Protein AF-0000000083676533 (afdb_homodimer)

Structure (mmCIF, N/CA/C/O backbone):
data_AF-0000000083676533-model_v1
#
loop_
_entity.id
_entity.type
_entity.pdbx_description
1 polymer 'ACT domain-containing protein ACR'
#
loop_
_atom_site.group_PDB
_atom_site.id
_atom_site.type_symbol
_atom_site.label_atom_id
_atom_site.label_alt_id
_atom_site.label_comp_id
_atom_site.label_asym_id
_atom_site.label_entity_id
_atom_site.label_seq_id
_atom_site.pdbx_PDB_ins_code
_atom_site.Cartn_x
_atom_site.Cartn_y
_atom_site.Cartn_z
_atom_site.occupancy
_atom_site.B_iso_or_equiv
_atom_site.auth_seq_id
_atom_site.auth_comp_id
_atom_site.auth_asym_id
_atom_site.auth_atom_id
_atom_site.pdbx_PDB_model_num
ATOM 1 N N . MET A 1 1 ? 20.562 3.633 -0.196 1 71.31 1 MET A N 1
ATOM 2 C CA . MET A 1 1 ? 19.922 4.773 -0.845 1 71.31 1 MET A CA 1
ATOM 3 C C . MET A 1 1 ? 18.469 4.879 -0.436 1 71.31 1 MET A C 1
ATOM 5 O O . MET A 1 1 ? 17.625 4.09 -0.884 1 71.31 1 MET A O 1
ATOM 9 N N . ARG A 1 2 ? 18.125 5.445 0.809 1 87.31 2 ARG A N 1
ATOM 10 C CA . ARG A 1 2 ? 16.781 5.68 1.325 1 87.31 2 ARG A CA 1
ATOM 11 C C . ARG A 1 2 ? 16.453 7.168 1.33 1 87.31 2 ARG A C 1
ATOM 13 O O . ARG A 1 2 ? 17.328 8 1.591 1 87.31 2 ARG A O 1
ATOM 20 N N . SER A 1 3 ? 15.359 7.531 0.725 1 94.19 3 SER A N 1
ATOM 21 C CA . SER A 1 3 ? 14.914 8.922 0.723 1 94.19 3 SER A CA 1
ATOM 22 C C . SER A 1 3 ? 13.43 9.023 1.069 1 94.19 3 SER A C 1
ATOM 24 O O . SER A 1 3 ? 12.633 8.188 0.654 1 94.19 3 SER A O 1
ATOM 26 N N . VAL A 1 4 ? 13.164 10.031 1.916 1 97.06 4 VAL A N 1
ATOM 27 C CA . VAL A 1 4 ? 11.781 10.359 2.248 1 97.06 4 VAL A CA 1
ATOM 28 C C . VAL A 1 4 ? 11.539 11.852 2.027 1 97.06 4 VAL A C 1
ATOM 30 O O . VAL A 1 4 ? 12.219 12.688 2.621 1 97.06 4 VAL A O 1
ATOM 33 N N . GLY A 1 5 ? 10.68 12.156 1.148 1 97 5 GLY A N 1
ATOM 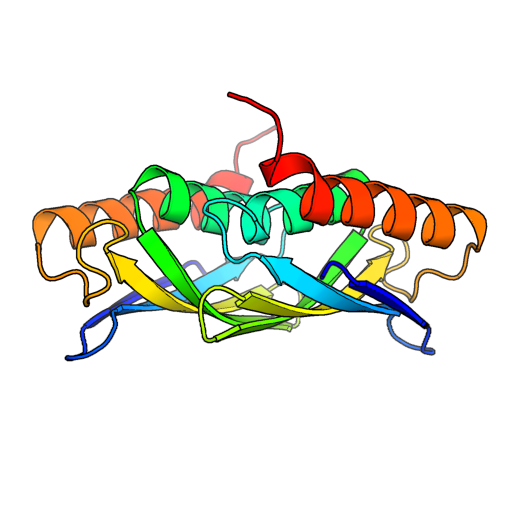34 C CA . GLY A 1 5 ? 10.266 13.531 0.906 1 97 5 GLY A CA 1
ATOM 35 C C . GLY A 1 5 ? 8.812 13.789 1.266 1 97 5 GLY A C 1
ATOM 36 O O . GLY A 1 5 ? 7.965 12.906 1.112 1 97 5 GLY A O 1
ATOM 37 N N . VAL A 1 6 ? 8.562 14.984 1.792 1 96.31 6 VAL A N 1
ATOM 38 C CA . VAL A 1 6 ? 7.203 15.391 2.139 1 96.31 6 VAL A CA 1
ATOM 39 C C . VAL A 1 6 ? 6.895 16.75 1.52 1 96.31 6 VAL A C 1
ATOM 41 O O . VAL A 1 6 ? 7.688 17.688 1.633 1 96.31 6 VAL A O 1
ATOM 44 N N . LYS A 1 7 ? 5.84 16.75 0.774 1 95.5 7 LYS A N 1
ATOM 45 C CA . LYS A 1 7 ? 5.387 18 0.151 1 95.5 7 LYS A CA 1
ATOM 46 C C . LYS A 1 7 ? 3.912 18.25 0.439 1 95.5 7 LYS A C 1
ATOM 48 O O . LYS A 1 7 ? 3.057 17.422 0.105 1 95.5 7 LYS A O 1
ATOM 53 N N . GLN A 1 8 ? 3.68 19.375 0.974 1 93.56 8 GLN A N 1
ATOM 54 C CA . GLN A 1 8 ? 2.309 19.719 1.341 1 93.56 8 GLN A CA 1
ATOM 55 C C . GLN A 1 8 ? 1.628 20.531 0.243 1 93.56 8 GLN A C 1
ATOM 57 O O . GLN A 1 8 ? 2.242 21.422 -0.355 1 93.56 8 GLN A O 1
ATOM 62 N N . THR A 1 9 ? 0.471 20.109 -0.087 1 92.56 9 THR A N 1
ATOM 63 C CA . THR A 1 9 ? -0.409 20.922 -0.917 1 92.56 9 THR A CA 1
ATOM 64 C C . THR A 1 9 ? -1.646 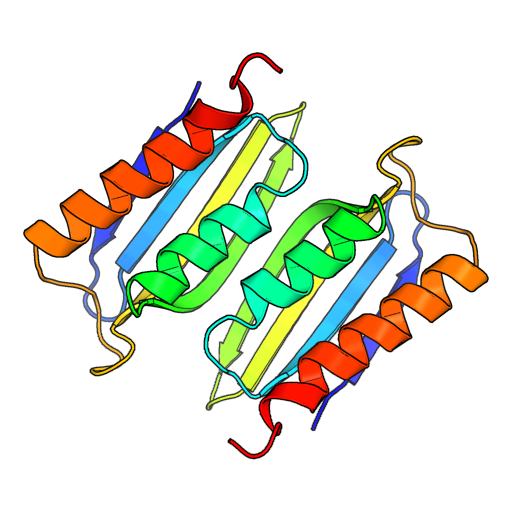21.359 -0.133 1 92.56 9 THR A C 1
ATOM 66 O O . THR A 1 9 ? -1.734 21.125 1.073 1 92.56 9 THR A O 1
ATOM 69 N N . MET A 1 10 ? -2.578 22.047 -0.809 1 89.88 10 MET A N 1
ATOM 70 C CA . MET A 1 10 ? -3.793 22.5 -0.14 1 89.88 10 MET A CA 1
ATOM 71 C C . MET A 1 10 ? -4.723 21.344 0.168 1 89.88 10 MET A C 1
ATOM 73 O O . MET A 1 10 ? -5.383 21.328 1.209 1 89.88 10 MET A O 1
ATOM 77 N N . ASP A 1 11 ? -4.66 20.328 -0.66 1 93.38 11 ASP A N 1
ATOM 78 C CA . ASP A 1 11 ? -5.656 19.25 -0.573 1 93.38 11 ASP A CA 1
ATOM 79 C C . ASP A 1 11 ? -5.082 18.031 0.137 1 93.38 11 ASP A C 1
ATOM 81 O O . ASP A 1 11 ? -5.797 17.344 0.868 1 93.38 11 ASP A O 1
ATOM 85 N N . TYR A 1 12 ? -3.842 17.844 -0.106 1 96.62 12 TYR A N 1
ATOM 86 C CA . TYR A 1 12 ? -3.213 16.656 0.46 1 96.62 12 TYR A CA 1
ATOM 87 C C . TYR A 1 12 ? -1.724 16.875 0.687 1 96.62 12 TYR A C 1
ATOM 89 O O . TYR A 1 12 ? -1.176 17.906 0.281 1 96.62 12 TYR A O 1
ATOM 97 N N . THR A 1 13 ? -1.105 15.961 1.421 1 97.75 13 THR A N 1
ATOM 98 C CA . THR A 1 13 ? 0.343 15.898 1.587 1 97.75 13 THR A CA 1
ATOM 99 C C . THR A 1 13 ? 0.932 14.75 0.773 1 97.75 13 THR A C 1
ATOM 101 O O . THR A 1 13 ? 0.48 13.609 0.882 1 97.75 13 THR A O 1
ATOM 104 N N . ALA A 1 14 ? 1.819 15.109 -0.098 1 98.06 14 ALA A N 1
ATOM 105 C CA . ALA A 1 14 ? 2.48 14.102 -0.916 1 98.06 14 ALA A CA 1
ATOM 106 C C . ALA A 1 14 ? 3.729 13.562 -0.223 1 98.06 14 ALA A C 1
ATOM 108 O O . ALA A 1 14 ? 4.586 14.336 0.208 1 98.06 14 ALA A O 1
ATOM 109 N N . ILE A 1 15 ? 3.797 12.266 -0.108 1 98 15 ILE A N 1
ATOM 110 C CA . ILE A 1 15 ? 4.965 11.602 0.457 1 98 15 ILE A CA 1
ATOM 111 C C . ILE A 1 15 ? 5.676 10.797 -0.63 1 98 15 ILE A C 1
ATOM 113 O O . ILE A 1 15 ? 5.066 9.938 -1.276 1 98 15 ILE A O 1
ATOM 117 N N . GLU A 1 16 ? 6.848 11.109 -0.843 1 98.12 16 GLU A N 1
ATOM 118 C CA . GLU A 1 16 ? 7.688 10.398 -1.798 1 98.12 16 GLU A CA 1
ATOM 119 C C . GLU A 1 16 ? 8.734 9.547 -1.083 1 98.12 16 GLU A C 1
ATOM 121 O O . GLU A 1 16 ? 9.461 10.039 -0.219 1 98.12 16 GLU A O 1
ATOM 126 N N . LEU A 1 17 ? 8.758 8.273 -1.534 1 96.69 17 LEU A N 1
ATOM 127 C CA . LEU A 1 17 ? 9.672 7.336 -0.895 1 96.69 17 LEU A CA 1
ATOM 128 C C . LEU A 1 17 ? 10.523 6.617 -1.934 1 96.69 17 LEU A C 1
ATOM 130 O O . LEU A 1 17 ? 10.039 6.273 -3.014 1 96.69 17 LEU A O 1
ATOM 134 N N . MET A 1 18 ? 11.766 6.371 -1.48 1 96.12 18 MET A N 1
ATOM 135 C CA . MET A 1 18 ? 12.664 5.516 -2.256 1 96.12 18 MET A CA 1
ATOM 136 C C . MET A 1 18 ? 13.547 4.68 -1.34 1 96.12 18 MET A C 1
ATOM 138 O O . MET A 1 18 ? 14.133 5.199 -0.387 1 96.12 18 MET A O 1
ATOM 142 N N . GLY A 1 19 ? 13.57 3.443 -1.567 1 94.75 19 GLY A N 1
ATOM 143 C CA . GLY A 1 19 ? 14.383 2.533 -0.778 1 94.75 19 GLY A CA 1
ATOM 144 C C . GLY A 1 19 ? 14.578 1.182 -1.438 1 94.75 19 GLY A C 1
ATOM 145 O O . GLY A 1 19 ? 14.203 0.991 -2.596 1 94.75 19 GLY A O 1
ATOM 146 N N . SER A 1 20 ? 15.281 0.29 -0.695 1 93.19 20 SER A N 1
ATOM 147 C CA . SER A 1 20 ? 15.477 -1.062 -1.209 1 93.19 20 SER A CA 1
ATOM 148 C C . SER A 1 20 ? 14.172 -1.847 -1.228 1 93.19 20 SER A C 1
ATOM 150 O O . SER A 1 20 ? 13.367 -1.75 -0.296 1 93.19 20 SER A O 1
ATOM 152 N N . ASP A 1 21 ? 14.039 -2.486 -2.371 1 91.5 21 ASP A N 1
ATOM 153 C CA . ASP A 1 21 ? 12.859 -3.334 -2.498 1 91.5 21 ASP A CA 1
ATOM 154 C C . ASP A 1 21 ? 12.961 -4.562 -1.595 1 91.5 21 ASP A C 1
ATOM 156 O O . ASP A 1 21 ? 13.891 -5.359 -1.73 1 91.5 21 ASP A O 1
ATOM 160 N N . ARG A 1 22 ? 12.195 -4.629 -0.594 1 90.44 22 ARG A N 1
ATOM 161 C CA . ARG A 1 22 ? 12.133 -5.789 0.287 1 90.44 22 ARG A CA 1
ATOM 162 C C . ARG A 1 22 ? 10.68 -6.18 0.57 1 90.44 22 ARG A C 1
ATOM 164 O O . ARG A 1 22 ? 9.797 -5.324 0.57 1 90.44 22 ARG A O 1
ATOM 171 N N . PRO A 1 23 ? 10.555 -7.422 0.907 1 90.31 23 PRO A N 1
ATOM 172 C CA . PRO A 1 23 ? 9.195 -7.852 1.267 1 90.31 23 PRO A CA 1
ATOM 173 C C . PRO A 1 23 ? 8.656 -7.121 2.49 1 90.31 23 PRO A C 1
ATOM 175 O O . PRO A 1 23 ? 9.375 -6.93 3.473 1 90.31 23 PRO A O 1
ATOM 178 N N . GLY A 1 24 ? 7.383 -6.652 2.338 1 93.81 24 GLY A N 1
ATOM 179 C CA . GLY A 1 24 ? 6.711 -6.055 3.482 1 93.81 24 GLY A CA 1
ATOM 180 C C . GLY A 1 24 ? 6.871 -4.547 3.547 1 93.81 24 GLY A C 1
ATOM 181 O O . GLY A 1 24 ? 6.273 -3.893 4.402 1 93.81 24 GLY A O 1
ATOM 182 N N . LEU A 1 25 ? 7.695 -3.996 2.686 1 95.19 25 LEU A N 1
ATOM 183 C CA . LEU A 1 25 ? 7.961 -2.562 2.73 1 95.19 25 LEU A CA 1
ATOM 184 C C . LEU A 1 25 ? 6.66 -1.768 2.631 1 95.19 25 LEU A C 1
ATOM 186 O O . LEU A 1 25 ? 6.395 -0.902 3.469 1 95.19 25 LEU A O 1
ATOM 190 N N . LEU A 1 26 ? 5.867 -2.09 1.67 1 95.94 26 LEU A N 1
ATOM 191 C CA . LEU A 1 26 ? 4.625 -1.357 1.445 1 95.94 26 LEU A CA 1
ATOM 192 C C . LEU A 1 26 ? 3.689 -1.498 2.641 1 95.94 26 LEU A C 1
ATOM 194 O O . LEU A 1 26 ? 3.047 -0.527 3.049 1 95.94 26 LEU A O 1
ATOM 198 N N . SER A 1 27 ? 3.615 -2.672 3.201 1 96.5 27 SER A N 1
ATOM 199 C CA . SER A 1 27 ? 2.762 -2.896 4.363 1 96.5 27 SER A CA 1
ATOM 200 C C . SER A 1 27 ? 3.234 -2.078 5.562 1 96.5 27 SER A C 1
ATOM 202 O O . SER A 1 27 ? 2.424 -1.471 6.266 1 96.5 27 SER A O 1
ATOM 204 N N . GLU A 1 28 ? 4.484 -2.039 5.723 1 96.75 28 GLU A N 1
ATOM 205 C CA . GLU A 1 28 ? 5.055 -1.3 6.848 1 96.75 28 GLU A CA 1
ATOM 206 C C . GLU A 1 28 ? 4.855 0.204 6.676 1 96.75 28 GLU A C 1
ATOM 208 O O . GLU A 1 28 ? 4.469 0.896 7.617 1 96.75 28 GLU A O 1
ATOM 213 N N . VAL A 1 29 ? 5.086 0.686 5.469 1 97.31 29 VAL A N 1
ATOM 214 C CA . VAL A 1 29 ? 4.906 2.104 5.172 1 97.31 29 VAL A CA 1
ATOM 215 C C . VAL A 1 29 ? 3.449 2.5 5.395 1 97.31 29 VAL A C 1
ATOM 217 O O . VAL A 1 29 ? 3.164 3.492 6.066 1 97.31 29 VAL A O 1
ATOM 220 N N . SER A 1 30 ? 2.537 1.728 4.91 1 97.31 30 SER A N 1
ATOM 221 C CA . SER A 1 30 ? 1.113 2.02 5.047 1 97.31 30 SER A CA 1
ATOM 222 C C . SER A 1 30 ? 0.672 1.954 6.504 1 97.31 30 SER A C 1
ATOM 224 O O . SER A 1 30 ? -0.167 2.744 6.941 1 97.31 30 SER A O 1
ATOM 226 N N . ALA A 1 31 ? 1.251 1.05 7.242 1 97.12 31 ALA A N 1
ATOM 227 C CA . ALA A 1 31 ? 0.929 0.917 8.664 1 97.12 31 ALA A CA 1
ATOM 228 C C . ALA A 1 31 ? 1.354 2.16 9.438 1 97.12 31 ALA A C 1
ATOM 230 O O . ALA A 1 31 ? 0.61 2.65 10.289 1 97.12 31 ALA A O 1
ATOM 231 N N . VAL A 1 32 ? 2.518 2.596 9.117 1 97.62 32 VAL A N 1
ATOM 232 C CA . VAL A 1 32 ? 3.016 3.793 9.789 1 97.62 32 VAL A CA 1
ATOM 233 C C . VAL A 1 32 ? 2.057 4.957 9.539 1 97.62 32 VAL A C 1
ATOM 235 O O . VAL A 1 32 ? 1.665 5.652 10.484 1 97.62 32 VAL A O 1
ATOM 238 N N . LEU A 1 33 ? 1.667 5.184 8.312 1 97.62 33 LEU A N 1
ATOM 239 C CA . LEU A 1 33 ? 0.785 6.289 7.953 1 97.62 33 LEU A CA 1
ATOM 240 C C . LEU A 1 33 ? -0.575 6.141 8.633 1 97.62 33 LEU A C 1
ATOM 242 O O . LEU A 1 33 ? -1.115 7.109 9.172 1 97.62 33 LEU A O 1
ATOM 246 N N . THR A 1 34 ? -1.055 4.93 8.672 1 96.38 34 THR A N 1
ATOM 247 C CA . THR A 1 34 ? -2.332 4.648 9.32 1 96.38 34 THR A CA 1
ATOM 248 C C . THR A 1 34 ? -2.248 4.91 10.82 1 96.38 34 THR A C 1
ATOM 250 O O . THR A 1 34 ? -3.15 5.516 11.398 1 96.38 34 THR A O 1
ATOM 253 N N . ASN A 1 35 ? -1.188 4.445 11.422 1 96.88 35 ASN A N 1
ATOM 254 C CA . ASN A 1 35 ? -0.996 4.609 12.859 1 96.88 35 ASN A CA 1
ATOM 255 C C . ASN A 1 35 ? -0.892 6.086 13.242 1 96.88 35 ASN A C 1
ATOM 257 O O . ASN A 1 35 ? -1.246 6.465 14.359 1 96.88 35 ASN A O 1
ATOM 261 N N . LEU A 1 36 ? -0.468 6.902 12.328 1 96.75 36 LEU A N 1
ATOM 262 C CA . LEU A 1 36 ? -0.349 8.336 12.562 1 96.75 36 LEU A CA 1
ATOM 263 C C . LEU A 1 36 ? -1.609 9.07 12.109 1 96.75 36 LEU A C 1
ATOM 265 O O . LEU A 1 36 ? -1.596 10.289 11.938 1 96.75 36 LEU A O 1
ATOM 269 N N . LYS A 1 37 ? -2.645 8.273 11.875 1 96.25 37 LYS A N 1
ATOM 270 C CA . LYS A 1 37 ? -3.969 8.789 11.547 1 96.25 37 LYS A CA 1
ATOM 271 C C . LYS A 1 37 ? -3.953 9.531 10.211 1 96.25 37 LYS A C 1
ATOM 273 O O . LYS A 1 37 ? -4.566 10.594 10.086 1 96.25 37 LYS A O 1
ATOM 278 N N . CYS A 1 38 ? -3.152 9.016 9.305 1 96.62 38 CYS A N 1
ATOM 279 C CA . CYS A 1 38 ? -3.137 9.508 7.934 1 96.62 38 CYS A CA 1
ATOM 280 C C . CYS A 1 38 ? -3.982 8.625 7.023 1 96.62 38 CYS A C 1
ATOM 282 O O . CYS A 1 38 ? -3.904 7.402 7.094 1 96.62 38 CYS A O 1
ATOM 284 N N . ASN A 1 39 ? -4.785 9.219 6.23 1 94.56 39 ASN A N 1
ATOM 285 C CA . ASN A 1 39 ? -5.562 8.516 5.215 1 94.56 39 ASN A CA 1
ATOM 286 C C . ASN A 1 39 ? -4.895 8.594 3.848 1 94.56 39 ASN A C 1
ATOM 288 O O . ASN A 1 39 ? -4.562 9.68 3.371 1 94.56 39 ASN A O 1
ATOM 292 N N . ILE A 1 40 ? -4.711 7.438 3.314 1 96.62 40 ILE A N 1
ATOM 293 C CA . ILE A 1 40 ? -4.117 7.41 1.982 1 96.62 40 ILE A CA 1
ATOM 294 C C . ILE A 1 40 ? -5.207 7.598 0.927 1 96.62 40 ILE A C 1
ATOM 296 O O . ILE A 1 40 ? -6.074 6.738 0.766 1 96.62 40 ILE A O 1
ATOM 300 N N . VAL A 1 41 ? -5.148 8.68 0.2 1 95.38 41 VAL A N 1
ATOM 301 C CA . VAL A 1 41 ? -6.148 9.008 -0.812 1 95.38 41 VAL A CA 1
ATOM 302 C C . VAL A 1 41 ? -5.715 8.445 -2.166 1 95.38 41 VAL A C 1
ATOM 304 O O . VAL A 1 41 ? -6.551 8.039 -2.973 1 95.38 41 VAL A O 1
ATOM 307 N N . ASN A 1 42 ? -4.441 8.539 -2.426 1 96.94 42 ASN A N 1
ATOM 308 C CA . ASN A 1 42 ? -3.814 8 -3.631 1 96.94 42 ASN A CA 1
ATOM 309 C C . ASN A 1 42 ? -2.43 7.43 -3.338 1 96.94 42 ASN A C 1
ATOM 311 O O . ASN A 1 42 ? -1.714 7.941 -2.475 1 96.94 42 ASN A O 1
ATOM 315 N N . ALA A 1 43 ? -2.146 6.41 -4.059 1 98.31 43 ALA A N 1
ATOM 316 C CA . ALA A 1 43 ? -0.807 5.844 -3.928 1 98.31 43 ALA A CA 1
ATOM 317 C C . ALA A 1 43 ? -0.352 5.203 -5.238 1 98.31 43 ALA A C 1
ATOM 319 O O . ALA A 1 43 ? -1.141 4.547 -5.922 1 98.31 43 ALA A O 1
ATOM 320 N N . GLU A 1 44 ? 0.891 5.488 -5.57 1 98.12 44 GLU A N 1
ATOM 321 C CA . GLU A 1 44 ? 1.568 4.863 -6.699 1 98.12 44 GLU A CA 1
ATOM 322 C C . GLU A 1 44 ? 2.912 4.273 -6.281 1 98.12 44 GLU A C 1
ATOM 324 O O . GLU A 1 44 ? 3.756 4.977 -5.719 1 98.12 44 GLU A O 1
ATOM 329 N N . VAL A 1 45 ? 3.064 2.977 -6.57 1 97.69 45 VAL A N 1
ATOM 330 C CA . VAL A 1 45 ? 4.281 2.27 -6.18 1 97.69 45 VAL A CA 1
ATOM 331 C C . VAL A 1 45 ? 4.918 1.619 -7.406 1 97.69 45 VAL A C 1
ATOM 333 O O . VAL A 1 45 ? 4.219 1.045 -8.242 1 97.69 45 VAL A O 1
ATOM 336 N N . TRP A 1 46 ? 6.23 1.745 -7.449 1 96 46 TRP A N 1
ATOM 337 C CA . TRP A 1 46 ? 6.984 1.138 -8.539 1 96 46 TRP A CA 1
ATOM 338 C C . TRP A 1 46 ? 8.242 0.453 -8.016 1 96 46 TRP A C 1
ATOM 340 O O . TRP A 1 46 ? 8.898 0.962 -7.102 1 96 46 TRP A O 1
ATOM 350 N N . THR A 1 47 ? 8.477 -0.665 -8.609 1 94.31 47 THR A N 1
ATOM 351 C CA . THR A 1 47 ? 9.727 -1.348 -8.289 1 94.31 47 THR A CA 1
ATOM 352 C C . THR A 1 47 ? 10.586 -1.523 -9.539 1 94.31 47 THR A C 1
ATOM 354 O O . THR A 1 47 ? 10.062 -1.759 -10.625 1 94.31 47 THR A O 1
ATOM 357 N N . HIS A 1 48 ? 11.82 -1.22 -9.289 1 90.56 48 HIS A N 1
ATOM 358 C CA . HIS A 1 48 ? 12.781 -1.386 -10.367 1 90.56 48 HIS A CA 1
ATOM 359 C C . HIS A 1 48 ? 14.164 -1.727 -9.828 1 90.56 48 HIS A C 1
ATOM 361 O O . HIS A 1 48 ? 14.688 -1.021 -8.961 1 90.56 48 HIS A O 1
ATOM 367 N N . ASN A 1 49 ? 14.805 -2.74 -10.398 1 89.62 49 ASN A N 1
ATOM 368 C CA . ASN A 1 49 ? 16.172 -3.104 -10.047 1 89.62 49 ASN A CA 1
ATOM 369 C C . ASN A 1 49 ? 16.375 -3.164 -8.539 1 89.62 49 ASN A C 1
ATOM 371 O O . ASN A 1 49 ? 17.281 -2.539 -8.008 1 89.62 49 ASN A O 1
ATOM 375 N N . MET A 1 50 ? 15.57 -3.836 -7.801 1 87.69 50 MET A N 1
ATOM 376 C CA . MET A 1 50 ? 15.656 -4.125 -6.371 1 87.69 50 MET A CA 1
ATOM 377 C C . MET A 1 50 ? 15.406 -2.865 -5.547 1 87.69 50 MET A C 1
ATOM 379 O O . MET A 1 50 ? 15.75 -2.811 -4.367 1 87.69 50 MET A O 1
ATOM 383 N N . ARG A 1 51 ? 14.945 -1.897 -6.309 1 93.38 51 ARG A N 1
ATOM 384 C CA . ARG A 1 51 ? 14.586 -0.663 -5.617 1 93.38 51 ARG A CA 1
ATOM 385 C C . ARG A 1 51 ? 13.078 -0.421 -5.668 1 93.38 51 ARG A C 1
ATOM 387 O O . ARG A 1 51 ? 12.422 -0.797 -6.637 1 93.38 51 ARG A O 1
ATOM 394 N N . ALA A 1 52 ? 12.578 0.19 -4.648 1 95.94 52 ALA A N 1
ATOM 395 C CA . ALA A 1 52 ? 11.164 0.549 -4.566 1 95.94 52 ALA A CA 1
ATOM 396 C C . ALA A 1 52 ? 10.992 2.059 -4.422 1 95.94 52 ALA A C 1
ATOM 398 O O . ALA A 1 52 ? 11.734 2.709 -3.682 1 95.94 52 ALA A O 1
ATOM 399 N N . ALA A 1 53 ? 10.102 2.596 -5.211 1 96.75 53 ALA A N 1
ATOM 400 C CA . ALA A 1 53 ? 9.695 3.996 -5.117 1 96.75 53 ALA A CA 1
ATOM 401 C C . ALA A 1 53 ? 8.188 4.117 -4.957 1 96.75 53 ALA A C 1
ATOM 403 O O . ALA A 1 53 ? 7.43 3.287 -5.477 1 96.75 53 ALA A O 1
ATOM 404 N N . ALA A 1 54 ? 7.785 5.145 -4.211 1 97.75 54 ALA A N 1
ATOM 405 C CA . ALA A 1 54 ? 6.352 5.355 -4.016 1 97.75 54 ALA A CA 1
ATOM 406 C C . ALA A 1 54 ? 6.031 6.84 -3.863 1 97.75 54 ALA A C 1
ATOM 408 O O . ALA A 1 54 ? 6.844 7.605 -3.338 1 97.75 54 ALA A O 1
ATOM 409 N N . VAL A 1 55 ? 4.867 7.191 -4.379 1 98.25 55 VAL A N 1
ATOM 410 C CA . VAL A 1 55 ? 4.254 8.484 -4.102 1 98.25 55 VAL A CA 1
ATOM 411 C C . VAL A 1 55 ? 2.869 8.289 -3.49 1 98.25 55 VAL A C 1
ATOM 413 O O . VAL A 1 55 ? 2.008 7.637 -4.086 1 98.25 55 VAL A O 1
ATOM 416 N N . MET A 1 56 ? 2.729 8.836 -2.316 1 98.31 56 MET A N 1
ATOM 417 C CA . MET A 1 56 ? 1.461 8.68 -1.609 1 98.31 56 MET A CA 1
ATOM 418 C C . MET A 1 56 ? 0.879 10.031 -1.22 1 98.31 56 MET A C 1
ATOM 420 O O . MET A 1 56 ? 1.564 10.852 -0.61 1 98.31 56 MET A O 1
ATOM 424 N N . HIS A 1 57 ? -0.312 10.227 -1.684 1 98.19 57 HIS A N 1
ATOM 425 C CA . HIS A 1 57 ? -1.059 11.398 -1.239 1 98.19 57 HIS A CA 1
ATOM 426 C C . HIS A 1 57 ? -1.883 11.086 0.006 1 98.19 57 HIS A C 1
ATOM 428 O O . HIS A 1 57 ? -2.762 10.227 -0.027 1 98.19 57 HIS A O 1
ATOM 434 N N . VAL A 1 58 ? -1.588 11.859 1.094 1 97.19 58 VAL A N 1
ATOM 435 C CA . VAL A 1 58 ? -2.234 11.516 2.355 1 97.19 58 VAL A CA 1
ATOM 436 C C . VAL A 1 58 ? -2.939 12.742 2.928 1 97.19 58 VAL A C 1
ATOM 438 O O . VAL A 1 58 ? -2.541 13.875 2.66 1 97.19 58 VAL A O 1
ATOM 441 N N . THR A 1 59 ? -4.008 12.438 3.652 1 96.31 59 THR A N 1
ATOM 442 C CA . THR A 1 59 ? -4.738 13.469 4.391 1 96.31 59 THR A CA 1
ATOM 443 C C . THR A 1 59 ? -4.887 13.078 5.855 1 96.31 59 THR A C 1
ATOM 445 O O . THR A 1 59 ? -4.641 11.922 6.227 1 96.31 59 THR A O 1
ATOM 448 N N . ASP A 1 60 ? -5.148 14.117 6.629 1 95.38 60 ASP A N 1
ATOM 449 C CA . ASP A 1 60 ? -5.461 13.859 8.031 1 95.38 60 ASP A CA 1
ATOM 450 C C . ASP A 1 60 ? -6.766 13.07 8.164 1 95.38 60 ASP A C 1
ATOM 452 O O . ASP A 1 60 ? -7.773 13.43 7.551 1 95.38 60 ASP A O 1
ATOM 456 N N . GLU A 1 61 ? -6.734 12.055 8.93 1 92.31 61 GLU A N 1
ATOM 457 C CA . GLU A 1 61 ? -7.895 11.18 9.062 1 92.31 61 GLU A CA 1
ATOM 458 C C . GLU A 1 61 ? -9.086 11.922 9.664 1 92.31 61 GLU A C 1
ATOM 460 O O . GLU A 1 61 ? -10.227 11.68 9.281 1 92.31 61 GLU A O 1
ATOM 465 N N . GLU A 1 62 ? -8.844 12.812 10.508 1 91.5 62 GLU A N 1
ATOM 466 C CA . GLU A 1 62 ? -9.914 13.523 11.211 1 91.5 62 GLU A CA 1
ATOM 467 C C . GLU A 1 62 ? -10.469 14.664 10.359 1 91.5 62 GLU A C 1
ATOM 469 O O . GLU A 1 62 ? -11.688 14.82 10.25 1 91.5 62 GLU A O 1
ATOM 474 N N . THR A 1 63 ? -9.586 15.406 9.711 1 91.88 63 THR A N 1
ATOM 475 C CA . THR A 1 63 ? -10.016 16.625 9.031 1 91.88 63 THR A CA 1
ATOM 476 C C . THR A 1 63 ? -10.172 16.375 7.531 1 91.88 63 THR A C 1
ATOM 478 O O . THR A 1 63 ? -10.758 17.188 6.816 1 91.88 63 THR A O 1
ATOM 481 N N . SER A 1 64 ? -9.633 15.266 7.016 1 92.25 64 SER A N 1
ATOM 482 C CA . SER A 1 64 ? -9.633 14.953 5.59 1 92.25 64 SER A CA 1
ATOM 483 C C . SER A 1 64 ? -8.961 16.047 4.777 1 92.25 64 SER A C 1
ATOM 485 O O . SER A 1 64 ? -9.359 16.328 3.643 1 92.25 64 SER A O 1
ATOM 487 N N . SER A 1 65 ? -8.047 16.734 5.406 1 94.62 65 SER A N 1
ATOM 488 C CA . SER A 1 65 ? -7.246 17.781 4.777 1 94.62 65 SER A CA 1
ATOM 489 C C . SER A 1 65 ? -5.754 17.469 4.895 1 94.62 65 SER A C 1
ATOM 491 O O . SER A 1 65 ? -5.363 16.5 5.551 1 94.62 65 SER A O 1
ATOM 493 N N . ALA A 1 66 ? -4.941 18.297 4.16 1 96.94 66 ALA A N 1
ATOM 494 C CA . ALA A 1 66 ? -3.496 18.094 4.203 1 96.94 66 ALA A CA 1
ATOM 495 C C . ALA A 1 66 ? -2.975 18.188 5.637 1 96.94 66 ALA A C 1
ATOM 497 O O . ALA A 1 66 ? -3.549 18.891 6.469 1 96.94 66 ALA A O 1
ATOM 498 N N . ILE A 1 67 ? -1.971 17.375 5.852 1 95.44 67 ILE A N 1
ATOM 499 C CA . ILE A 1 67 ? -1.298 17.469 7.145 1 95.44 67 ILE A CA 1
ATOM 500 C C . ILE A 1 67 ? -0.443 18.734 7.191 1 95.44 67 ILE A C 1
ATOM 502 O O . ILE A 1 67 ? 0.504 18.875 6.418 1 95.44 67 ILE A O 1
ATOM 506 N N . THR A 1 68 ? -0.757 19.625 8.062 1 90.56 68 THR A N 1
ATOM 507 C CA . THR A 1 68 ? -0.102 20.938 8.094 1 90.56 68 THR A CA 1
ATOM 508 C C . 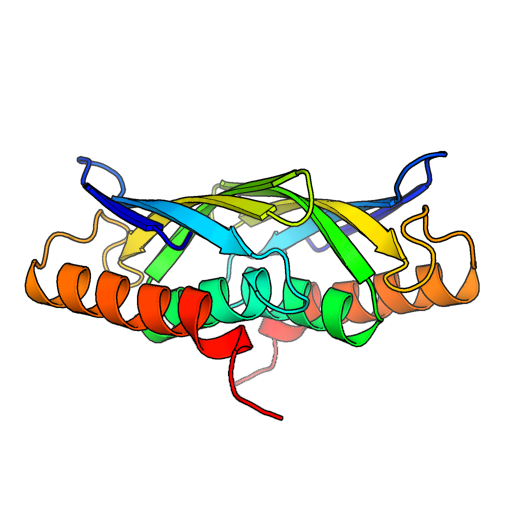THR A 1 68 ? 0.805 21.062 9.312 1 90.56 68 THR A C 1
ATOM 510 O O . THR A 1 68 ? 1.678 21.922 9.359 1 90.56 68 THR A O 1
ATOM 513 N N . ASP A 1 69 ? 0.666 20.234 10.227 1 93.44 69 ASP A N 1
ATOM 514 C CA . ASP A 1 69 ? 1.464 20.297 11.453 1 93.44 69 ASP A CA 1
ATOM 515 C C . ASP A 1 69 ? 2.902 19.844 11.188 1 93.44 69 ASP A C 1
ATOM 517 O O . ASP A 1 69 ? 3.148 18.703 10.828 1 93.44 69 ASP A O 1
ATOM 521 N N . SER A 1 70 ? 3.824 20.781 11.414 1 94.38 70 SER A N 1
ATOM 522 C CA . SER A 1 70 ? 5.234 20.531 11.133 1 94.38 70 SER A CA 1
ATOM 523 C C . SER A 1 70 ? 5.777 19.391 12 1 94.38 70 SER A C 1
ATOM 525 O O . SER A 1 70 ? 6.617 18.609 11.555 1 94.38 70 SER A O 1
ATOM 527 N N . GLN A 1 71 ? 5.359 19.344 13.164 1 95.62 71 GLN A N 1
ATOM 528 C CA . GLN A 1 71 ? 5.812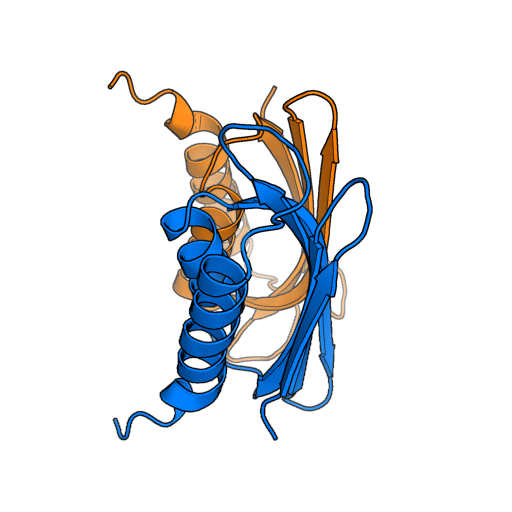 18.281 14.062 1 95.62 71 GLN A CA 1
ATOM 529 C C . GLN A 1 71 ? 5.352 16.922 13.57 1 95.62 71 GLN A C 1
ATOM 531 O O . GLN A 1 71 ? 6.121 15.953 13.586 1 95.62 71 GLN A O 1
ATOM 536 N N . ARG A 1 72 ? 4.113 16.859 13.172 1 95.12 72 ARG A N 1
ATOM 537 C CA . ARG A 1 72 ? 3.58 15.617 12.625 1 95.12 72 ARG A CA 1
ATOM 538 C C . ARG A 1 72 ? 4.332 15.203 11.367 1 95.12 72 ARG A C 1
ATOM 540 O O . ARG A 1 72 ? 4.645 14.023 11.18 1 95.12 72 ARG A O 1
ATOM 547 N N . LEU A 1 73 ? 4.598 16.156 10.555 1 96.31 73 LEU A N 1
ATOM 548 C CA . LEU A 1 73 ? 5.312 15.883 9.312 1 96.31 73 LEU A CA 1
ATOM 549 C C . LEU A 1 73 ? 6.715 15.352 9.602 1 96.31 73 LEU A C 1
ATOM 551 O O . LEU A 1 73 ? 7.18 14.422 8.938 1 96.31 73 LEU A O 1
ATOM 555 N N . SER A 1 74 ? 7.348 15.969 10.547 1 96.62 74 SER A N 1
ATOM 556 C CA . SER A 1 74 ? 8.68 15.523 10.938 1 96.62 74 SER A CA 1
ATOM 557 C C . SER A 1 74 ? 8.648 14.094 11.469 1 96.62 74 SER A C 1
ATOM 559 O O . SER A 1 74 ? 9.539 13.297 11.164 1 96.62 74 SER A O 1
ATOM 561 N N . LEU A 1 75 ? 7.684 13.828 12.242 1 97.06 75 LEU A N 1
ATOM 562 C CA . LEU A 1 75 ? 7.527 12.492 12.805 1 97.06 75 LEU A CA 1
ATOM 563 C C . LEU A 1 75 ? 7.293 11.461 11.703 1 97.06 75 LEU A C 1
ATOM 565 O O . LEU A 1 75 ? 7.898 10.383 11.719 1 97.06 75 LEU A O 1
ATOM 569 N N . ILE A 1 76 ? 6.426 11.742 10.766 1 97.19 76 ILE A N 1
ATOM 570 C CA . ILE A 1 76 ? 6.156 10.867 9.633 1 97.19 76 ILE A CA 1
ATOM 571 C C . ILE A 1 76 ? 7.457 10.57 8.891 1 97.19 76 ILE A C 1
ATOM 573 O O . ILE A 1 76 ? 7.766 9.406 8.609 1 97.19 76 ILE A O 1
ATOM 577 N N . LYS A 1 77 ? 8.188 11.617 8.586 1 96.62 77 LYS A N 1
ATOM 578 C CA . LYS A 1 77 ? 9.453 11.469 7.871 1 96.62 77 LYS A CA 1
ATOM 579 C C . LYS A 1 77 ? 10.406 10.562 8.641 1 96.62 77 LYS A C 1
ATOM 581 O O . LYS A 1 77 ? 11.023 9.664 8.055 1 96.62 77 LYS A O 1
ATOM 586 N N . GLU A 1 78 ? 10.508 10.797 9.898 1 96.25 78 GLU A N 1
ATOM 587 C CA . GLU A 1 78 ? 11.422 10.031 10.742 1 96.25 78 GLU A CA 1
ATOM 588 C C . GLU A 1 78 ? 11.047 8.555 10.758 1 96.25 78 GLU A C 1
ATOM 590 O O . GLU A 1 78 ? 11.898 7.688 10.555 1 96.25 78 GLU A O 1
ATOM 595 N N . LEU A 1 79 ? 9.852 8.258 11 1 96.69 79 LEU A N 1
ATOM 596 C CA . LEU A 1 79 ? 9.391 6.875 11.086 1 96.69 79 LEU A CA 1
ATOM 597 C C . LEU A 1 79 ? 9.531 6.168 9.742 1 96.69 79 LEU A C 1
ATOM 599 O O . LEU A 1 79 ? 9.93 5.004 9.688 1 96.69 79 LEU A O 1
ATOM 603 N N . LEU A 1 80 ? 9.188 6.844 8.672 1 97.19 80 LEU A N 1
ATOM 604 C CA . LEU A 1 80 ? 9.312 6.246 7.348 1 97.19 80 LEU A CA 1
ATOM 605 C C . LEU A 1 80 ? 10.773 6.012 6.992 1 97.19 80 LEU A C 1
ATOM 607 O O . LEU A 1 80 ? 11.109 5.02 6.34 1 97.19 80 LEU A O 1
ATOM 611 N N . CYS A 1 81 ? 11.664 6.93 7.422 1 96 81 CYS A N 1
ATOM 612 C CA . CYS A 1 81 ? 13.094 6.711 7.238 1 96 81 CYS A CA 1
ATOM 613 C C . CYS A 1 81 ? 13.547 5.434 7.938 1 96 81 CYS A C 1
ATOM 615 O O . CYS A 1 81 ? 14.352 4.676 7.398 1 96 81 CYS A O 1
ATOM 617 N N . ASN A 1 82 ? 13.039 5.207 9.125 1 95 82 ASN A N 1
ATOM 618 C CA . ASN A 1 82 ? 13.367 3.998 9.875 1 95 82 ASN A CA 1
ATOM 619 C C . ASN A 1 82 ? 12.891 2.744 9.141 1 95 82 ASN A C 1
ATOM 621 O O . ASN A 1 82 ? 13.609 1.739 9.102 1 95 82 ASN A O 1
ATOM 625 N N . VAL A 1 83 ? 11.727 2.803 8.594 1 95.19 83 VAL A N 1
ATOM 626 C CA . VAL A 1 83 ? 11.18 1.678 7.848 1 95.19 83 VAL A CA 1
ATOM 627 C C . VAL A 1 83 ? 12.055 1.386 6.629 1 95.19 83 VAL A C 1
ATOM 629 O O . VAL A 1 83 ? 12.359 0.227 6.344 1 95.19 83 VAL A O 1
ATOM 632 N N . LEU A 1 84 ? 12.438 2.432 5.914 1 93.88 84 LEU A N 1
ATOM 633 C CA . LEU A 1 84 ? 13.25 2.279 4.711 1 93.88 84 LEU A CA 1
ATOM 634 C C . LEU A 1 84 ? 14.648 1.792 5.062 1 93.88 84 LEU A C 1
ATOM 636 O O . LEU A 1 84 ? 15.305 1.142 4.246 1 93.88 84 LEU A O 1
ATOM 640 N N . GLY A 1 85 ? 15.102 2.213 6.293 1 84.69 85 GLY A N 1
ATOM 641 C CA . GLY A 1 85 ? 16.438 1.842 6.734 1 84.69 85 GLY A CA 1
ATOM 642 C C . GLY A 1 85 ? 16.5 0.478 7.395 1 84.69 85 GLY A C 1
ATOM 643 O O . GLY A 1 85 ? 17.562 -0.112 7.527 1 84.69 85 GLY A O 1
ATOM 644 N N . GLY A 1 86 ? 15.516 0.023 8.234 1 69.12 86 GLY A N 1
ATOM 645 C CA . GLY A 1 86 ? 15.484 -1.161 9.078 1 69.12 86 GLY A CA 1
ATOM 646 C C . GLY A 1 86 ? 15.562 -2.455 8.297 1 69.12 86 GLY A C 1
ATOM 647 O O . GLY A 1 86 ? 15.695 -3.535 8.875 1 69.12 86 GLY A O 1
ATOM 648 N N . GLY A 1 87 ? 15.164 -2.664 7.082 1 57.53 87 GLY A N 1
ATOM 649 C CA . GLY A 1 87 ? 15.477 -3.955 6.492 1 57.53 87 GLY A CA 1
ATOM 650 C C . GLY A 1 87 ? 16.891 -4.426 6.789 1 57.53 87 GLY A C 1
ATOM 651 O O . GLY A 1 87 ? 17.266 -5.539 6.414 1 57.53 87 GLY A O 1
ATOM 652 N N . ASN A 1 88 ? 17.641 -3.574 7.098 1 45.47 88 ASN A N 1
ATOM 653 C CA . ASN A 1 88 ? 19 -3.992 7.469 1 45.47 88 ASN A CA 1
ATOM 654 C C . ASN A 1 88 ? 19.031 -4.547 8.891 1 45.47 88 ASN A C 1
ATOM 656 O O . ASN A 1 88 ? 20.094 -4.547 9.531 1 45.47 88 ASN A O 1
ATOM 660 N N . ARG A 1 89 ? 17.938 -4.676 9.5 1 39.84 89 ARG A N 1
ATOM 661 C CA . ARG A 1 89 ? 18.125 -5.254 10.82 1 39.84 89 ARG A CA 1
ATOM 662 C C . ARG A 1 89 ? 18.797 -6.621 10.734 1 39.84 89 ARG A C 1
ATOM 664 O O . ARG A 1 89 ? 18.438 -7.441 9.883 1 39.84 89 ARG A O 1
ATOM 671 N N . LYS A 1 90 ? 20.016 -6.676 10.922 1 34.56 90 LYS A N 1
ATOM 672 C CA . LYS A 1 90 ? 20.828 -7.871 11.117 1 34.56 90 LYS A CA 1
ATOM 673 C C . LYS A 1 90 ? 19.984 -9.031 11.633 1 34.56 90 LYS A C 1
ATOM 675 O O . LYS A 1 90 ? 19.391 -8.945 12.703 1 34.56 90 LYS A O 1
ATOM 680 N N . ARG A 1 91 ? 19.156 -9.555 10.734 1 23.8 91 ARG A N 1
ATOM 681 C CA . ARG A 1 91 ? 18.922 -10.906 11.234 1 23.8 91 ARG A CA 1
ATOM 682 C C . ARG A 1 91 ? 20.234 -11.609 11.539 1 23.8 91 ARG A C 1
ATOM 684 O O . ARG A 1 91 ? 21.234 -11.391 10.852 1 23.8 91 ARG A O 1
ATOM 691 N N . MET B 1 1 ? -20.031 -3.385 -1.131 1 71.5 1 MET B N 1
ATOM 692 C CA . MET B 1 1 ? -19.516 -3.539 -2.484 1 71.5 1 MET B CA 1
ATOM 693 C C . MET B 1 1 ? -18.016 -3.867 -2.459 1 71.5 1 MET B C 1
ATOM 695 O O . MET B 1 1 ? -17.188 -2.99 -2.211 1 71.5 1 MET B O 1
ATOM 699 N N . ARG B 1 2 ? -17.609 -5.191 -2.188 1 87.56 2 ARG B N 1
ATOM 700 C CA . ARG B 1 2 ? -16.234 -5.684 -2.182 1 87.56 2 ARG B CA 1
ATOM 701 C C . ARG B 1 2 ? -15.977 -6.59 -3.383 1 87.56 2 ARG B C 1
ATOM 703 O O . ARG B 1 2 ? -16.859 -7.34 -3.803 1 87.56 2 ARG B O 1
ATOM 710 N N . SER B 1 3 ? -14.969 -6.285 -4.129 1 94.19 3 SER B N 1
ATOM 711 C CA . SER B 1 3 ? -14.594 -7.117 -5.27 1 94.19 3 SER B CA 1
ATOM 712 C C . SER B 1 3 ? -13.094 -7.379 -5.293 1 94.19 3 SER B C 1
ATOM 714 O O . SER B 1 3 ? -12.297 -6.5 -4.961 1 94.19 3 SER B O 1
ATOM 716 N N . VAL B 1 4 ? -12.781 -8.648 -5.605 1 97 4 VAL B N 1
ATOM 717 C CA . VAL B 1 4 ? -11.391 -9.039 -5.809 1 97 4 VAL B CA 1
ATOM 718 C C . VAL B 1 4 ? -11.25 -9.773 -7.145 1 97 4 VAL B C 1
ATOM 720 O O . VAL B 1 4 ? -11.906 -10.789 -7.375 1 97 4 VAL B O 1
ATOM 723 N N . GLY B 1 5 ? -10.5 -9.219 -8.016 1 97 5 GLY B N 1
ATOM 724 C CA . GLY B 1 5 ? -10.18 -9.852 -9.289 1 97 5 GLY B CA 1
ATOM 725 C C . GLY B 1 5 ? -8.711 -10.219 -9.422 1 97 5 GLY B C 1
ATOM 726 O O . GLY B 1 5 ? -7.84 -9.523 -8.906 1 97 5 GLY B O 1
ATOM 727 N N . VAL B 1 6 ? -8.477 -11.359 -10.07 1 96.25 6 VAL B N 1
ATOM 728 C CA . VAL B 1 6 ? -7.113 -11.812 -10.312 1 96.25 6 VAL B CA 1
ATOM 729 C C . VAL B 1 6 ? -6.934 -12.148 -11.789 1 96.25 6 VAL B C 1
ATOM 731 O O . VAL B 1 6 ? -7.754 -12.859 -12.383 1 96.25 6 VAL B O 1
ATOM 734 N N . LYS B 1 7 ? -5.949 -11.508 -12.367 1 95.5 7 LYS B N 1
ATOM 735 C CA . LYS B 1 7 ? -5.629 -11.758 -13.773 1 95.5 7 LYS B CA 1
ATOM 736 C C . LYS B 1 7 ? -4.145 -12.055 -13.945 1 95.5 7 LYS B C 1
ATOM 738 O O . LYS B 1 7 ? -3.289 -11.25 -13.578 1 95.5 7 LYS B O 1
ATOM 743 N N . GLN B 1 8 ? -3.912 -13.164 -14.547 1 93.62 8 GLN B N 1
ATOM 744 C CA . GLN B 1 8 ? -2.527 -13.586 -14.734 1 93.62 8 GLN B CA 1
ATOM 745 C C . GLN B 1 8 ? -2.008 -13.172 -16.109 1 93.62 8 GLN B C 1
ATOM 747 O O . GLN B 1 8 ? -2.727 -13.266 -17.109 1 93.62 8 GLN B O 1
ATOM 752 N N . THR B 1 9 ? -0.875 -12.586 -16.094 1 92.56 9 THR B N 1
ATOM 753 C CA . THR B 1 9 ? -0.128 -12.375 -17.328 1 92.56 9 THR B CA 1
ATOM 754 C C . THR B 1 9 ? 1.161 -13.195 -17.328 1 92.56 9 THR B C 1
ATOM 756 O O . THR B 1 9 ? 1.386 -14.008 -16.422 1 92.56 9 THR B O 1
ATOM 759 N N . MET B 1 10 ? 1.981 -13.039 -18.375 1 90 10 MET B N 1
ATOM 760 C CA . MET B 1 10 ? 3.232 -13.781 -18.469 1 90 10 MET B CA 1
ATOM 761 C C . MET B 1 10 ? 4.246 -13.266 -17.453 1 90 10 MET B C 1
ATOM 763 O O . MET B 1 10 ? 5.016 -14.047 -16.891 1 90 10 MET B O 1
ATOM 767 N N . ASP B 1 11 ? 4.148 -11.992 -17.141 1 93.38 11 ASP B N 1
ATOM 768 C CA . ASP B 1 11 ? 5.199 -11.359 -16.344 1 93.38 11 ASP B CA 1
ATOM 769 C C . ASP B 1 11 ? 4.766 -11.203 -14.891 1 93.38 11 ASP B C 1
ATOM 771 O O . ASP B 1 11 ? 5.59 -11.328 -13.977 1 93.38 11 ASP B O 1
ATOM 775 N N . TYR B 1 12 ? 3.52 -10.977 -14.758 1 96.62 12 TYR B N 1
ATOM 776 C CA . TYR B 1 12 ? 3.018 -10.727 -13.414 1 96.62 12 TYR B CA 1
ATOM 777 C C . TYR B 1 12 ? 1.549 -11.117 -13.297 1 96.62 12 TYR B C 1
ATOM 779 O O . TYR B 1 12 ? 0.911 -11.453 -14.297 1 96.62 12 TYR B O 1
ATOM 787 N N . THR B 1 13 ? 1.058 -11.172 -12.062 1 97.75 13 THR B N 1
ATOM 788 C CA . THR B 1 13 ? -0.361 -11.344 -11.766 1 97.75 13 THR B CA 1
ATOM 789 C C . THR B 1 13 ? -0.973 -10.023 -11.289 1 97.75 13 THR B C 1
ATOM 791 O O . THR B 1 13 ? -0.452 -9.383 -10.375 1 97.75 13 THR B O 1
ATOM 794 N N . ALA B 1 14 ? -1.963 -9.609 -12.008 1 98 14 ALA B N 1
ATOM 795 C CA . ALA B 1 14 ? -2.652 -8.375 -11.641 1 98 14 ALA B CA 1
ATOM 796 C C . ALA B 1 14 ? -3.795 -8.656 -10.664 1 98 14 ALA B C 1
ATOM 798 O O . ALA B 1 14 ? -4.641 -9.516 -10.922 1 98 14 ALA B O 1
ATOM 799 N N . ILE B 1 15 ? -3.785 -7.961 -9.562 1 98 15 ILE B N 1
ATOM 800 C CA . ILE B 1 15 ? -4.852 -8.055 -8.578 1 98 15 ILE B CA 1
ATOM 801 C C . ILE B 1 15 ? -5.629 -6.738 -8.523 1 98 15 ILE B C 1
ATOM 803 O O . ILE B 1 15 ? -5.043 -5.676 -8.312 1 98 15 ILE B O 1
ATOM 807 N N . GLU B 1 16 ? -6.84 -6.82 -8.781 1 98.06 16 GLU B N 1
ATOM 808 C CA . GLU B 1 16 ? -7.734 -5.672 -8.703 1 98.06 16 GLU B CA 1
ATOM 809 C C . GLU B 1 16 ? -8.656 -5.762 -7.492 1 98.06 16 GLU B C 1
ATOM 811 O O . GLU B 1 16 ? -9.312 -6.781 -7.281 1 98.06 16 GLU B O 1
ATOM 816 N N . LEU B 1 17 ? -8.656 -4.633 -6.77 1 96.62 17 LEU B N 1
ATOM 817 C CA . LEU B 1 17 ? -9.445 -4.605 -5.543 1 96.62 17 LEU B CA 1
ATOM 818 C C . LEU B 1 17 ? -10.367 -3.391 -5.516 1 96.62 17 LEU B C 1
ATOM 820 O O . LEU B 1 17 ? -9.984 -2.303 -5.949 1 96.62 17 LEU B O 1
ATOM 824 N N . MET B 1 18 ? -11.547 -3.664 -4.914 1 96 18 MET B N 1
ATOM 825 C CA . MET B 1 18 ? -12.477 -2.576 -4.621 1 96 18 MET B CA 1
ATOM 826 C C . MET B 1 18 ? -13.219 -2.83 -3.312 1 96 18 MET B C 1
ATOM 828 O O . MET B 1 18 ? -13.727 -3.928 -3.086 1 96 18 MET B O 1
ATOM 832 N N . GLY B 1 19 ? -13.188 -1.899 -2.473 1 94.69 19 GLY B N 1
ATOM 833 C CA . GLY B 1 19 ? -13.867 -2.004 -1.191 1 94.69 19 GLY B CA 1
ATOM 834 C C . GLY B 1 19 ? -14.07 -0.664 -0.509 1 94.69 19 GLY B C 1
ATOM 835 O O . GLY B 1 19 ? -13.805 0.385 -1.103 1 94.69 19 GLY B O 1
ATOM 836 N N . SER B 1 20 ? -14.641 -0.735 0.712 1 93.12 20 SER B N 1
ATOM 837 C CA . SER B 1 20 ? -14.828 0.489 1.485 1 93.12 20 SER B CA 1
ATOM 838 C C . SER B 1 20 ? -13.492 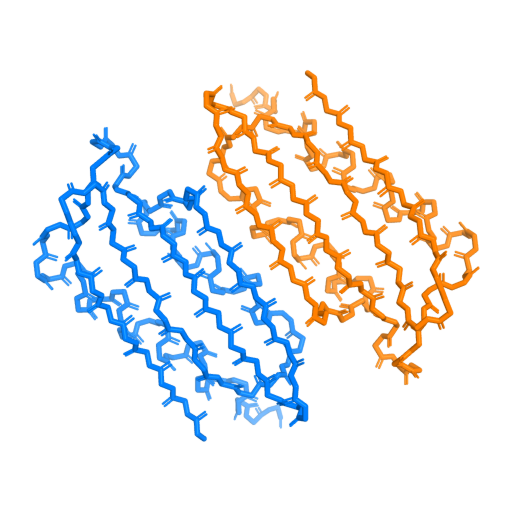1.05 1.962 1 93.12 20 SER B C 1
ATOM 840 O O . SER B 1 20 ? -12.609 0.295 2.375 1 93.12 20 SER B O 1
ATOM 842 N N . ASP B 1 21 ? -13.43 2.354 1.764 1 91.62 21 ASP B N 1
ATOM 843 C CA . ASP B 1 21 ? -12.227 3.029 2.238 1 91.62 21 ASP B CA 1
ATOM 844 C C . ASP B 1 21 ? -12.18 3.062 3.764 1 91.62 21 ASP B C 1
ATOM 846 O O . ASP B 1 21 ? -13.07 3.631 4.402 1 91.62 21 ASP B O 1
ATOM 850 N N . ARG B 1 22 ? -11.328 2.342 4.352 1 90.62 22 ARG B N 1
ATOM 851 C CA . ARG B 1 22 ? -11.109 2.361 5.793 1 90.62 22 ARG B CA 1
ATOM 852 C C . ARG B 1 22 ? -9.625 2.445 6.125 1 90.62 22 ARG B C 1
ATOM 854 O O . ARG B 1 22 ? -8.789 1.967 5.359 1 90.62 22 ARG B O 1
ATOM 861 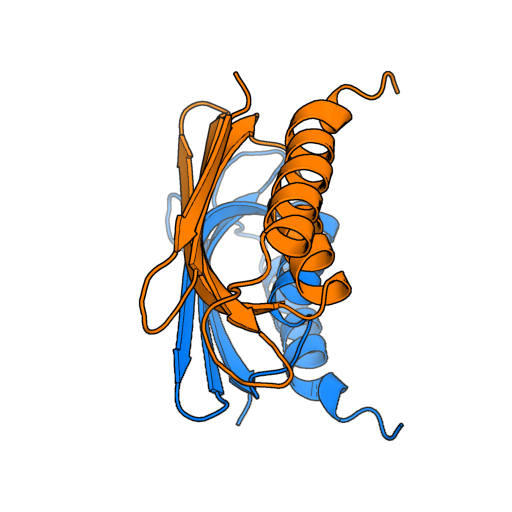N N . PRO B 1 23 ? -9.406 2.945 7.289 1 90.38 23 PRO B N 1
ATOM 862 C CA . PRO B 1 23 ? -8.008 2.99 7.707 1 90.38 23 PRO B CA 1
ATOM 863 C C . PRO B 1 23 ? -7.375 1.604 7.816 1 90.38 23 PRO B C 1
ATOM 865 O O . PRO B 1 23 ? -8 0.676 8.336 1 90.38 23 PRO B O 1
ATOM 868 N N . GLY B 1 24 ? -6.164 1.5 7.234 1 93.88 24 GLY B N 1
ATOM 869 C CA . GLY B 1 24 ? -5.41 0.265 7.391 1 93.88 24 GLY B CA 1
ATOM 870 C C . GLY B 1 24 ? -5.637 -0.716 6.254 1 93.88 24 GLY B C 1
ATOM 871 O O . GLY B 1 24 ? -4.98 -1.76 6.191 1 93.88 24 GLY B O 1
ATOM 872 N N . LEU B 1 25 ? -6.559 -0.418 5.383 1 95.19 25 LEU B N 1
ATOM 873 C CA . LEU B 1 25 ? -6.887 -1.345 4.305 1 95.19 25 LEU B CA 1
ATOM 874 C C . LEU B 1 25 ? -5.648 -1.684 3.482 1 95.19 25 LEU B C 1
ATOM 876 O O . LEU B 1 25 ? -5.336 -2.859 3.279 1 95.19 25 LEU B O 1
ATOM 880 N N . LEU B 1 26 ? -4.938 -0.691 3.061 1 95.94 26 LEU B N 1
ATOM 881 C CA . LEU B 1 26 ? -3.762 -0.896 2.219 1 95.94 26 LEU B CA 1
ATOM 882 C C . LEU B 1 26 ? -2.699 -1.704 2.955 1 95.94 26 LEU B C 1
ATOM 884 O O . LEU B 1 26 ? -2.068 -2.588 2.369 1 95.94 26 LEU B O 1
ATOM 888 N N . SER B 1 27 ? -2.516 -1.426 4.227 1 96.5 27 SER B N 1
ATOM 889 C CA . SER B 1 27 ? -1.539 -2.164 5.02 1 96.5 27 SER B CA 1
ATOM 890 C C . SER B 1 27 ? -1.928 -3.633 5.148 1 96.5 27 SER B C 1
ATOM 892 O O . SER B 1 27 ? -1.082 -4.52 5.008 1 96.5 27 SER B O 1
ATOM 8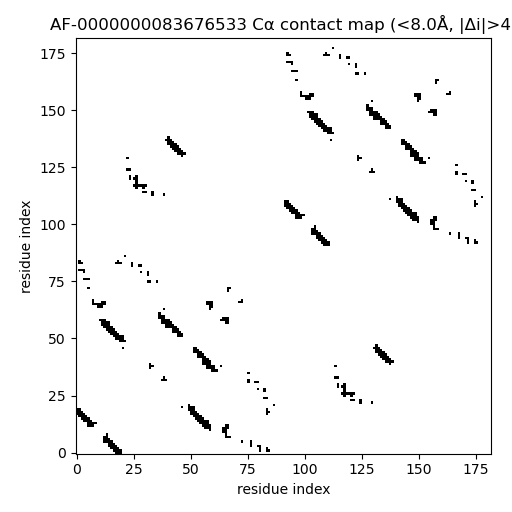94 N N . GLU B 1 28 ? -3.162 -3.842 5.344 1 96.69 28 GLU B N 1
ATOM 895 C CA . GLU B 1 28 ? -3.648 -5.211 5.492 1 96.69 28 GLU B CA 1
ATOM 896 C C . GLU B 1 28 ? -3.541 -5.98 4.184 1 96.69 28 GLU B C 1
ATOM 898 O O . GLU B 1 28 ? -3.098 -7.133 4.168 1 96.69 28 GLU B O 1
ATOM 903 N N . VAL B 1 29 ? -3.916 -5.34 3.096 1 97.31 29 VAL B N 1
ATOM 904 C CA . VAL B 1 29 ? -3.842 -5.965 1.779 1 97.31 29 VAL B CA 1
ATOM 905 C C . VAL B 1 29 ? -2.391 -6.309 1.45 1 97.31 29 VAL B C 1
ATOM 907 O O . VAL B 1 29 ? -2.088 -7.434 1.05 1 97.31 29 VAL B O 1
ATOM 910 N N . SER B 1 30 ? -1.492 -5.402 1.659 1 97.31 30 SER B N 1
ATOM 911 C CA . SER B 1 30 ? -0.08 -5.613 1.364 1 97.31 30 SER B CA 1
ATOM 912 C C . SER B 1 30 ? 0.512 -6.703 2.256 1 97.31 30 SER B C 1
ATOM 914 O O . SER B 1 30 ? 1.353 -7.488 1.811 1 97.31 30 SER B O 1
ATOM 916 N N . ALA B 1 31 ? 0.06 -6.762 3.482 1 97.12 31 ALA B N 1
ATOM 917 C CA . ALA B 1 31 ? 0.534 -7.785 4.414 1 97.12 31 ALA B CA 1
ATOM 918 C C . ALA B 1 31 ? 0.128 -9.18 3.947 1 97.12 31 ALA B C 1
ATOM 920 O O . ALA B 1 31 ? 0.928 -10.117 4.004 1 97.12 31 ALA B O 1
ATOM 921 N N . VAL B 1 32 ? -1.086 -9.258 3.525 1 97.62 32 VAL B N 1
ATOM 922 C CA . VAL B 1 32 ? -1.57 -10.539 3.037 1 97.62 32 VAL B CA 1
ATOM 923 C C . VAL B 1 32 ? -0.703 -11.016 1.872 1 97.62 32 VAL B C 1
ATOM 925 O O . VAL B 1 32 ? -0.253 -12.156 1.85 1 97.62 32 VAL B O 1
ATOM 928 N N . LEU B 1 33 ? -0.449 -10.164 0.905 1 97.56 33 LEU B N 1
ATOM 929 C CA . LEU B 1 33 ? 0.336 -10.516 -0.273 1 97.56 33 LEU B CA 1
ATOM 930 C C . LEU B 1 33 ? 1.763 -10.891 0.115 1 97.56 33 LEU B C 1
ATOM 932 O O . LEU B 1 33 ? 2.307 -11.875 -0.378 1 97.56 33 LEU B O 1
ATOM 936 N N . THR B 1 34 ? 2.307 -10.156 1.046 1 96.31 34 THR B N 1
ATOM 937 C CA . THR B 1 34 ? 3.656 -10.43 1.527 1 96.31 34 THR B CA 1
ATOM 938 C C . THR B 1 34 ? 3.715 -11.781 2.236 1 96.31 34 THR B C 1
ATOM 940 O O . THR B 1 34 ? 4.637 -12.57 2.012 1 96.31 34 THR B O 1
ATOM 943 N N . ASN B 1 35 ? 2.754 -12.023 3.08 1 96.81 35 ASN B N 1
ATOM 944 C CA . ASN B 1 35 ? 2.703 -13.273 3.836 1 96.81 35 ASN B CA 1
ATOM 945 C C . ASN B 1 35 ? 2.561 -14.477 2.916 1 96.81 35 ASN B C 1
ATOM 947 O O . ASN B 1 35 ? 3.01 -15.578 3.252 1 96.81 35 ASN B O 1
ATOM 951 N N . LEU B 1 36 ? 2 -14.281 1.773 1 96.69 36 LEU B N 1
ATOM 952 C CA . LEU B 1 36 ? 1.831 -15.352 0.792 1 96.69 36 LEU B CA 1
ATOM 953 C C . LEU B 1 36 ? 3 -15.375 -0.187 1 96.69 36 LEU B C 1
ATOM 955 O O . LEU B 1 36 ? 2.906 -15.992 -1.253 1 96.69 36 LEU B O 1
ATOM 959 N N . LYS B 1 37 ? 4.043 -14.648 0.183 1 96.19 37 LYS B N 1
ATOM 960 C CA . LYS B 1 37 ? 5.297 -14.641 -0.562 1 96.19 37 LYS B CA 1
ATOM 961 C C . LYS B 1 37 ? 5.105 -14.047 -1.955 1 96.19 37 LYS B C 1
ATOM 963 O O . LYS B 1 37 ? 5.645 -14.562 -2.936 1 96.19 37 LYS B O 1
ATOM 968 N N . CYS B 1 38 ? 4.246 -13.055 -2.012 1 96.56 38 CYS B N 1
ATOM 969 C CA . CYS B 1 38 ? 4.059 -12.273 -3.23 1 96.56 38 CYS B CA 1
ATOM 970 C C . CYS B 1 38 ? 4.852 -10.977 -3.174 1 96.56 38 CYS B C 1
ATOM 972 O O . CYS B 1 38 ? 4.836 -10.281 -2.156 1 96.56 38 CYS B O 1
ATOM 974 N N . ASN B 1 39 ? 5.535 -10.656 -4.207 1 94.5 39 ASN B N 1
ATOM 975 C CA . ASN B 1 39 ? 6.238 -9.383 -4.348 1 94.5 39 ASN B CA 1
ATOM 976 C C . ASN B 1 39 ? 5.434 -8.383 -5.172 1 94.5 39 ASN B C 1
ATOM 978 O O . ASN B 1 39 ? 5 -8.695 -6.281 1 94.5 39 ASN B O 1
ATOM 982 N N . ILE B 1 40 ? 5.254 -7.266 -4.555 1 96.62 40 ILE B N 1
ATOM 983 C CA . ILE B 1 40 ? 4.527 -6.23 -5.281 1 96.62 40 ILE B CA 1
ATOM 984 C C . ILE B 1 40 ? 5.492 -5.457 -6.176 1 96.62 40 ILE B C 1
ATOM 986 O O . ILE B 1 40 ? 6.379 -4.754 -5.684 1 96.62 40 ILE B O 1
ATOM 990 N N . VAL B 1 41 ? 5.309 -5.543 -7.465 1 95.31 41 VAL B N 1
ATOM 991 C CA . VAL B 1 41 ? 6.188 -4.891 -8.43 1 95.31 41 VAL B CA 1
ATOM 992 C C . VAL B 1 41 ? 5.641 -3.506 -8.773 1 95.31 41 VAL B C 1
ATOM 994 O O . VAL B 1 41 ? 6.41 -2.576 -9.023 1 95.31 41 VAL B O 1
ATOM 997 N N . ASN B 1 42 ? 4.344 -3.424 -8.883 1 96.88 42 ASN B N 1
ATOM 998 C CA . ASN B 1 42 ? 3.627 -2.178 -9.133 1 96.88 42 ASN B CA 1
ATOM 999 C C . ASN B 1 42 ? 2.309 -2.127 -8.359 1 96.88 42 ASN B C 1
ATOM 1001 O O . ASN B 1 42 ? 1.662 -3.158 -8.164 1 96.88 42 ASN B O 1
ATOM 1005 N N . ALA B 1 43 ? 1.995 -0.951 -7.961 1 98.38 43 ALA B N 1
ATOM 1006 C CA . ALA B 1 43 ? 0.707 -0.776 -7.293 1 98.38 43 ALA B CA 1
ATOM 1007 C C . ALA B 1 43 ? 0.153 0.625 -7.531 1 98.38 43 ALA B C 1
ATOM 1009 O O . ALA B 1 43 ? 0.899 1.607 -7.504 1 98.38 43 ALA B O 1
ATOM 1010 N N . GLU B 1 44 ? -1.13 0.658 -7.82 1 98.12 44 GLU B N 1
ATOM 1011 C CA . GLU B 1 44 ? -1.887 1.9 -7.941 1 98.12 44 GLU B CA 1
ATOM 1012 C C . GLU B 1 44 ? -3.148 1.862 -7.082 1 98.12 44 GLU B C 1
ATOM 1014 O O . GLU B 1 44 ? -3.963 0.947 -7.207 1 98.12 44 GLU B O 1
ATOM 1019 N N . VAL B 1 45 ? -3.258 2.869 -6.215 1 97.69 45 VAL B N 1
ATOM 1020 C CA . VAL B 1 45 ? -4.391 2.934 -5.297 1 97.69 45 VAL B CA 1
ATOM 1021 C C . VAL B 1 45 ? -5.113 4.266 -5.461 1 97.69 45 VAL B C 1
ATOM 1023 O O . VAL B 1 45 ? -4.477 5.316 -5.59 1 97.69 45 VAL B O 1
ATOM 1026 N N . TRP B 1 46 ? -6.438 4.152 -5.434 1 96 46 TRP B N 1
ATOM 1027 C CA . TRP B 1 46 ? -7.273 5.344 -5.539 1 96 46 TRP B CA 1
ATOM 1028 C C . TRP B 1 46 ? -8.43 5.289 -4.543 1 96 46 TRP B C 1
ATOM 1030 O O . TRP B 1 46 ? -9.008 4.223 -4.316 1 96 46 TRP B O 1
ATOM 1040 N N . THR B 1 47 ? -8.664 6.426 -4 1 94.31 47 THR B N 1
ATOM 1041 C CA . THR B 1 47 ? -9.836 6.527 -3.137 1 94.31 47 THR B CA 1
ATOM 1042 C C . THR B 1 47 ? -10.805 7.578 -3.66 1 94.31 47 THR B C 1
ATOM 1044 O O . THR B 1 47 ? -10.391 8.609 -4.188 1 94.31 47 THR B O 1
ATOM 1047 N N . HIS B 1 48 ? -12.016 7.133 -3.637 1 90.62 48 HIS B N 1
ATOM 1048 C CA . HIS B 1 48 ? -13.078 8.039 -4.062 1 90.62 48 HIS B CA 1
ATOM 1049 C C . HIS B 1 48 ? -14.383 7.758 -3.318 1 90.62 48 HIS B C 1
ATOM 1051 O O . HIS B 1 48 ? -14.852 6.617 -3.295 1 90.62 48 HIS B O 1
ATOM 1057 N N . ASN B 1 49 ? -15.008 8.797 -2.795 1 89.69 49 ASN B N 1
ATOM 1058 C CA . ASN B 1 49 ? -16.312 8.68 -2.15 1 89.69 49 ASN B CA 1
ATOM 1059 C C . ASN B 1 49 ? -16.359 7.512 -1.17 1 89.69 49 ASN B C 1
ATOM 1061 O O . ASN B 1 49 ? -17.25 6.668 -1.243 1 89.69 49 ASN B O 1
ATOM 1065 N N . MET B 1 50 ? -15.461 7.375 -0.28 1 87.75 50 MET B N 1
ATOM 1066 C CA . MET B 1 50 ? -15.383 6.418 0.822 1 87.75 50 MET B CA 1
ATOM 1067 C C . MET B 1 50 ? -15.117 5.008 0.303 1 87.75 50 MET B C 1
ATOM 1069 O O . MET B 1 50 ? -15.336 4.027 1.017 1 87.75 50 MET B O 1
ATOM 1073 N N . ARG B 1 51 ? -14.781 5.031 -0.969 1 93.44 51 ARG B N 1
ATOM 1074 C CA . ARG B 1 51 ? -14.422 3.746 -1.562 1 93.44 51 ARG B CA 1
ATOM 1075 C C . ARG B 1 51 ? -12.945 3.717 -1.94 1 93.44 51 ARG B C 1
ATOM 1077 O O . ARG B 1 51 ? -12.367 4.746 -2.291 1 93.44 51 ARG B O 1
ATOM 1084 N N . ALA B 1 52 ? -12.367 2.564 -1.858 1 95.94 52 ALA B N 1
ATOM 1085 C CA . ALA B 1 52 ? -10.977 2.354 -2.238 1 95.94 52 ALA B CA 1
ATOM 1086 C C . ALA B 1 52 ? -10.867 1.327 -3.363 1 95.94 52 ALA B C 1
ATOM 1088 O O . ALA B 1 52 ? -11.555 0.308 -3.354 1 95.94 52 ALA B O 1
ATOM 1089 N N . ALA B 1 53 ? -10.094 1.673 -4.352 1 96.75 53 ALA B N 1
ATOM 1090 C CA . ALA B 1 53 ? -9.75 0.764 -5.441 1 96.75 53 ALA B CA 1
ATOM 1091 C C . ALA B 1 53 ? -8.242 0.642 -5.598 1 96.75 53 ALA B C 1
ATOM 1093 O O . ALA B 1 53 ? -7.504 1.6 -5.348 1 96.75 53 ALA B O 1
ATOM 1094 N N . ALA B 1 54 ? -7.812 -0.555 -6.008 1 97.75 54 ALA B N 1
ATOM 1095 C CA . ALA B 1 54 ? -6.383 -0.769 -6.203 1 97.75 54 ALA B CA 1
ATOM 1096 C C . ALA B 1 54 ? -6.125 -1.782 -7.316 1 97.75 54 ALA B C 1
ATOM 1098 O O . ALA B 1 54 ? -6.918 -2.705 -7.516 1 97.75 54 ALA B O 1
ATOM 1099 N N . VAL B 1 55 ? -5.043 -1.534 -8.023 1 98.25 55 VAL B N 1
ATOM 1100 C CA . VAL B 1 55 ? -4.473 -2.512 -8.945 1 98.25 55 VAL B CA 1
ATOM 1101 C C . VAL B 1 55 ? -3.023 -2.805 -8.555 1 98.25 55 VAL B C 1
ATOM 1103 O O . VAL B 1 55 ? -2.195 -1.895 -8.5 1 98.25 55 VAL B O 1
ATOM 1106 N N . MET B 1 56 ? -2.787 -4.07 -8.297 1 98.31 56 MET B N 1
ATOM 1107 C CA . MET B 1 56 ? -1.447 -4.465 -7.875 1 98.31 56 MET B CA 1
ATOM 1108 C C . MET B 1 56 ? -0.899 -5.574 -8.773 1 98.31 56 MET B C 1
ATOM 1110 O O . MET B 1 56 ? -1.56 -6.594 -8.977 1 98.31 56 MET B O 1
ATOM 1114 N N . HIS B 1 57 ? 0.232 -5.25 -9.328 1 98.19 57 HIS B N 1
ATOM 1115 C CA . HIS B 1 57 ? 0.962 -6.281 -10.055 1 98.19 57 HIS B CA 1
ATOM 1116 C C . HIS B 1 57 ? 1.923 -7.031 -9.141 1 98.19 57 HIS B C 1
ATOM 1118 O O . HIS B 1 57 ? 2.838 -6.434 -8.57 1 98.19 57 HIS B O 1
ATOM 1124 N N . VAL B 1 58 ? 1.704 -8.383 -9.078 1 97.19 58 VAL B N 1
ATOM 1125 C CA . VAL B 1 58 ? 2.494 -9.133 -8.109 1 97.19 58 VAL B CA 1
ATOM 1126 C C . VAL B 1 58 ? 3.191 -10.305 -8.805 1 97.19 58 VAL B C 1
ATOM 1128 O O . VAL B 1 58 ? 2.709 -10.805 -9.82 1 97.19 58 VAL B O 1
ATOM 1131 N N . THR B 1 59 ? 4.348 -10.633 -8.234 1 96.31 59 THR B N 1
ATOM 1132 C CA . THR B 1 59 ? 5.098 -11.805 -8.664 1 96.31 59 THR B CA 1
ATOM 1133 C C . THR B 1 59 ? 5.414 -12.719 -7.484 1 96.31 59 THR B C 1
ATOM 1135 O O . THR B 1 59 ? 5.266 -12.32 -6.328 1 96.31 59 THR B O 1
ATOM 1138 N N . ASP B 1 60 ? 5.699 -13.961 -7.859 1 95.31 60 ASP B N 1
ATOM 1139 C CA . ASP B 1 60 ? 6.164 -14.891 -6.836 1 95.31 60 ASP B CA 1
ATOM 1140 C C . ASP B 1 60 ? 7.516 -14.453 -6.273 1 95.31 60 ASP B C 1
ATOM 1142 O O . ASP B 1 60 ? 8.438 -14.141 -7.031 1 95.31 60 ASP B O 1
ATOM 1146 N N . GLU B 1 61 ? 7.625 -14.422 -5.008 1 92.19 61 GLU B N 1
ATOM 1147 C CA . GLU B 1 61 ? 8.836 -13.938 -4.355 1 92.19 61 GLU B CA 1
ATOM 1148 C C . GLU B 1 61 ? 10.039 -14.805 -4.703 1 92.19 61 GLU B C 1
ATOM 1150 O O . GLU B 1 61 ? 11.148 -14.297 -4.867 1 92.19 61 GLU B O 1
ATOM 1155 N N . GLU B 1 62 ? 9.844 -16.031 -4.867 1 91.31 62 GLU B N 1
ATOM 1156 C CA . GLU B 1 62 ? 10.938 -16.969 -5.109 1 91.31 62 GLU B CA 1
ATOM 1157 C C . GLU B 1 62 ? 11.344 -16.969 -6.582 1 91.31 62 GLU B C 1
ATOM 1159 O O . GLU B 1 62 ? 12.531 -16.922 -6.902 1 91.31 62 GLU B O 1
ATOM 1164 N N . THR B 1 63 ? 10.367 -16.953 -7.465 1 91.75 63 THR B N 1
ATOM 1165 C CA . THR B 1 63 ? 10.664 -17.141 -8.883 1 91.75 63 THR B CA 1
ATOM 1166 C C . THR B 1 63 ? 10.672 -15.789 -9.609 1 91.75 63 THR B C 1
ATOM 1168 O O . THR B 1 63 ? 11.141 -15.695 -10.742 1 91.75 63 THR B O 1
ATOM 1171 N N . SER B 1 64 ? 10.141 -14.734 -9 1 92.12 64 SER B N 1
ATOM 1172 C CA . SER B 1 64 ? 10.016 -13.422 -9.609 1 92.12 64 SER B CA 1
ATOM 1173 C C . SER B 1 64 ? 9.211 -13.484 -10.906 1 92.12 64 SER B C 1
ATOM 1175 O O . SER B 1 64 ? 9.484 -12.742 -11.852 1 92.12 64 SER B O 1
ATOM 1177 N N . SER B 1 65 ? 8.328 -14.438 -10.969 1 94.56 65 SER B N 1
ATOM 1178 C CA . SER B 1 65 ? 7.414 -14.625 -12.086 1 94.56 65 SER B CA 1
ATOM 1179 C C . SER B 1 65 ? 5.961 -14.609 -11.625 1 94.56 65 SER B C 1
ATOM 1181 O O . SER B 1 65 ? 5.688 -14.555 -10.422 1 94.56 65 SER B O 1
ATOM 1183 N N . ALA B 1 66 ? 5.031 -14.578 -12.641 1 96.88 66 ALA B N 1
ATOM 1184 C CA . ALA B 1 66 ? 3.609 -14.562 -12.305 1 96.88 66 ALA B CA 1
ATOM 1185 C C . ALA B 1 66 ? 3.234 -15.773 -11.453 1 96.88 66 ALA B C 1
ATOM 1187 O O . ALA B 1 66 ? 3.857 -16.828 -11.57 1 96.88 66 ALA B O 1
ATOM 1188 N N . ILE B 1 67 ? 2.299 -15.5 -10.602 1 95.44 67 ILE B N 1
ATOM 1189 C CA . ILE B 1 67 ? 1.762 -16.609 -9.82 1 95.44 67 ILE B CA 1
ATOM 1190 C C . ILE B 1 67 ? 0.856 -17.469 -10.703 1 95.44 67 ILE B C 1
ATOM 1192 O O . ILE B 1 67 ? -0.172 -17 -11.195 1 95.44 67 ILE B O 1
ATOM 1196 N N . THR B 1 68 ? 1.217 -18.688 -10.898 1 90.5 68 THR B N 1
ATOM 1197 C CA . THR B 1 68 ? 0.507 -19.547 -11.852 1 90.5 68 THR B CA 1
ATOM 1198 C C . THR B 1 68 ? -0.281 -20.625 -11.117 1 90.5 68 THR B C 1
ATOM 1200 O O . THR B 1 68 ? -1.186 -21.234 -11.688 1 90.5 68 THR B O 1
ATOM 1203 N N . ASP B 1 69 ? -0.01 -20.844 -9.93 1 93.38 69 ASP B N 1
ATOM 1204 C CA . ASP B 1 69 ? -0.685 -21.875 -9.148 1 93.38 69 ASP B CA 1
ATOM 1205 C C . ASP B 1 69 ? -2.117 -21.469 -8.812 1 93.38 69 ASP B C 1
ATOM 1207 O O . ASP B 1 69 ? -2.338 -20.484 -8.094 1 93.38 69 ASP B O 1
ATOM 1211 N N . SER B 1 70 ? -3.072 -22.25 -9.328 1 94.38 70 SER B N 1
ATOM 1212 C CA . SER B 1 70 ? -4.488 -21.953 -9.156 1 94.38 70 SER B CA 1
ATOM 1213 C C . SER B 1 70 ? -4.883 -21.969 -7.684 1 94.38 70 SER B C 1
ATOM 1215 O O . SER B 1 70 ? -5.727 -21.172 -7.25 1 94.38 70 SER B O 1
ATOM 1217 N N . GLN B 1 71 ? -4.348 -22.844 -6.973 1 95.62 71 GLN B N 1
ATOM 1218 C CA . GLN B 1 71 ? -4.656 -22.922 -5.551 1 95.62 71 GLN B CA 1
ATOM 1219 C C . GLN B 1 71 ? -4.176 -21.672 -4.812 1 95.62 71 GLN B C 1
ATOM 1221 O O . GLN B 1 71 ? -4.887 -21.141 -3.959 1 95.62 71 GLN B O 1
ATOM 1226 N N . ARG B 1 72 ? -2.982 -21.266 -5.145 1 95.12 72 ARG B N 1
ATOM 1227 C CA . ARG B 1 72 ? -2.443 -20.047 -4.543 1 95.12 72 ARG B CA 1
ATOM 1228 C C . ARG B 1 72 ? -3.297 -18.844 -4.902 1 95.12 72 ARG B C 1
ATOM 1230 O O . ARG B 1 72 ? -3.562 -17.984 -4.055 1 95.12 72 ARG B O 1
ATOM 1237 N N . LEU B 1 73 ? -3.697 -18.797 -6.113 1 96.25 73 LEU B N 1
ATOM 1238 C CA . LEU B 1 73 ? -4.52 -17.688 -6.57 1 96.25 73 LEU B CA 1
ATOM 1239 C C . LEU B 1 73 ? -5.855 -17.656 -5.832 1 96.25 73 LEU B C 1
ATOM 1241 O O . LEU B 1 73 ? -6.336 -16.594 -5.449 1 96.25 73 LEU B O 1
ATOM 1245 N N . SER B 1 74 ? -6.41 -18.812 -5.691 1 96.62 74 SER B N 1
ATOM 1246 C CA . SER B 1 74 ? -7.672 -18.906 -4.969 1 96.62 74 SER B CA 1
ATOM 1247 C C . SER B 1 74 ? -7.52 -18.469 -3.52 1 96.62 74 SER B C 1
ATOM 1249 O O . SER B 1 74 ? -8.391 -17.781 -2.98 1 96.62 74 SER B O 1
ATOM 1251 N N . LEU B 1 75 ? -6.469 -18.859 -2.938 1 97.06 75 LEU B N 1
ATOM 1252 C CA . LEU B 1 75 ? -6.188 -18.484 -1.557 1 97.06 75 LEU B CA 1
ATOM 1253 C C . LEU B 1 75 ? -6.02 -16.969 -1.43 1 97.06 75 LEU B C 1
ATOM 1255 O O . LEU B 1 75 ? -6.566 -16.344 -0.512 1 97.06 75 LEU B O 1
ATOM 1259 N N . ILE B 1 76 ? -5.266 -16.359 -2.314 1 97.12 76 ILE B N 1
ATOM 1260 C CA . ILE B 1 76 ? -5.07 -14.914 -2.33 1 97.12 76 ILE B CA 1
ATOM 1261 C C . ILE B 1 76 ? -6.422 -14.203 -2.412 1 97.12 76 ILE B C 1
ATOM 1263 O O . ILE B 1 76 ? -6.699 -13.289 -1.633 1 97.12 76 ILE B O 1
ATOM 1267 N N . LYS B 1 77 ? -7.234 -14.648 -3.346 1 96.56 77 LYS B N 1
ATOM 1268 C CA . LYS B 1 77 ? -8.555 -14.055 -3.529 1 96.56 77 LYS B CA 1
ATOM 1269 C C . LYS B 1 77 ? -9.383 -14.156 -2.25 1 96.56 77 LYS B C 1
ATOM 1271 O O . LYS B 1 77 ? -10.008 -13.18 -1.831 1 96.56 77 LYS B O 1
ATOM 1276 N N . GLU B 1 78 ? -9.367 -15.305 -1.67 1 96.19 78 GLU B N 1
ATOM 1277 C CA . GLU B 1 78 ? -10.148 -15.547 -0.464 1 96.19 78 GLU B CA 1
ATOM 1278 C C . GLU B 1 78 ? -9.695 -14.641 0.679 1 96.19 78 GLU B C 1
ATOM 1280 O O . GLU B 1 78 ? -10.523 -13.992 1.326 1 96.19 78 GLU B O 1
ATOM 1285 N N . LEU B 1 79 ? -8.469 -14.594 0.934 1 96.69 79 LEU B N 1
ATOM 1286 C CA . LEU B 1 79 ? -7.934 -13.797 2.033 1 96.69 79 LEU B CA 1
ATOM 1287 C C . LEU B 1 79 ? -8.172 -12.305 1.793 1 96.69 79 LEU B C 1
ATOM 1289 O O . LEU B 1 79 ? -8.516 -11.57 2.721 1 96.69 79 LEU B O 1
ATOM 1293 N N . LEU B 1 80 ? -7.98 -11.852 0.575 1 97.12 80 LEU B N 1
ATOM 1294 C CA . LEU B 1 80 ? -8.211 -10.445 0.26 1 97.12 80 LEU B CA 1
ATOM 1295 C C . LEU B 1 80 ? -9.688 -10.094 0.381 1 97.12 80 LEU B C 1
ATOM 1297 O O . LEU B 1 80 ? -10.031 -8.992 0.802 1 97.12 80 LEU B O 1
ATOM 1301 N N . CYS B 1 81 ? -10.57 -11.047 0.018 1 95.94 81 CYS B N 1
ATOM 1302 C CA . CYS B 1 81 ? -12 -10.836 0.226 1 95.94 81 CYS B CA 1
ATOM 1303 C C . CYS B 1 81 ? -12.312 -10.633 1.703 1 95.94 81 CYS B C 1
ATOM 1305 O O . CYS B 1 81 ? -13.133 -9.789 2.057 1 95.94 81 CYS B O 1
ATOM 1307 N N . ASN B 1 82 ? -11.68 -11.406 2.539 1 95 82 ASN B N 1
ATOM 1308 C CA . ASN B 1 82 ? -11.867 -11.273 3.979 1 95 82 ASN B CA 1
ATOM 1309 C C . ASN B 1 82 ? -11.414 -9.906 4.48 1 95 82 ASN B C 1
ATOM 1311 O O . ASN B 1 82 ? -12.07 -9.297 5.32 1 95 82 ASN B O 1
ATOM 1315 N N . VAL B 1 83 ? -10.305 -9.445 3.986 1 95.12 83 VAL B N 1
ATOM 1316 C CA . VAL B 1 83 ? -9.781 -8.141 4.367 1 95.12 83 VAL B CA 1
ATOM 1317 C C . VAL B 1 83 ? -10.758 -7.047 3.951 1 95.12 83 VAL B C 1
ATOM 1319 O O . VAL B 1 83 ? -11.039 -6.129 4.723 1 95.12 83 VAL B O 1
ATOM 1322 N N . LEU B 1 84 ? -11.266 -7.137 2.732 1 93.75 84 LEU B N 1
ATOM 1323 C CA . LEU B 1 84 ? -12.195 -6.133 2.209 1 93.75 84 LEU B CA 1
ATOM 1324 C C . LEU B 1 84 ? -13.523 -6.184 2.951 1 93.75 84 LEU B C 1
ATOM 1326 O O . LEU B 1 84 ? -14.227 -5.176 3.041 1 93.75 84 LEU B O 1
ATOM 1330 N N . GLY B 1 85 ? -13.867 -7.445 3.402 1 84.69 85 GLY B N 1
ATOM 1331 C CA . GLY B 1 85 ? -15.133 -7.633 4.102 1 84.69 85 GLY B CA 1
ATOM 1332 C C . GLY B 1 85 ? -15.039 -7.328 5.586 1 84.69 85 GLY B C 1
ATOM 1333 O O . GLY B 1 85 ? -16.062 -7.125 6.242 1 84.69 85 GLY B O 1
ATOM 1334 N N . GLY B 1 86 ? -13.969 -7.656 6.344 1 69.06 86 GLY B N 1
ATOM 1335 C CA . GLY B 1 86 ? -13.781 -7.605 7.785 1 69.06 86 GLY B CA 1
ATOM 1336 C C . GLY B 1 86 ? -13.891 -6.203 8.352 1 69.06 86 GLY B C 1
ATOM 1337 O O . GLY B 1 86 ? -13.922 -6.02 9.57 1 69.06 86 GLY B O 1
ATOM 1338 N N . GLY B 1 87 ? -13.617 -5.082 7.762 1 57.59 87 GLY B N 1
ATOM 1339 C CA . GLY B 1 87 ? -13.93 -3.844 8.453 1 57.59 87 GLY B CA 1
ATOM 1340 C C . GLY B 1 87 ? -15.281 -3.867 9.141 1 57.59 87 GLY B C 1
ATOM 1341 O O . GLY B 1 87 ? -15.648 -2.916 9.836 1 57.59 87 GLY B O 1
ATOM 1342 N N . ASN B 1 88 ? -16.031 -4.672 8.742 1 45.16 88 ASN B N 1
ATOM 1343 C CA . ASN B 1 88 ? -17.328 -4.789 9.43 1 45.16 88 ASN B CA 1
ATOM 1344 C C . ASN B 1 88 ? -17.203 -5.586 10.719 1 45.16 88 ASN B C 1
ATOM 1346 O O . ASN B 1 88 ? -18.188 -6.152 11.203 1 45.16 88 ASN B O 1
ATOM 1350 N N . ARG B 1 89 ? -16.031 -5.945 11.078 1 40 89 ARG B N 1
ATOM 1351 C CA . ARG B 1 89 ? -16.078 -6.656 12.344 1 40 89 ARG B CA 1
ATOM 1352 C C . ARG B 1 89 ? -16.656 -5.777 13.445 1 40 89 ARG B C 1
ATOM 1354 O O . ARG B 1 89 ? -16.312 -4.602 13.562 1 40 89 ARG B O 1
ATOM 1361 N N . LYS B 1 90 ? -17.859 -5.934 13.711 1 34.44 90 LYS B N 1
ATOM 1362 C CA . LYS B 1 90 ? -18.578 -5.402 14.859 1 34.44 90 LYS B CA 1
ATOM 1363 C C . LYS B 1 90 ? -17.625 -5.109 16.016 1 34.44 90 LYS B C 1
ATOM 1365 O O . LYS B 1 90 ? -16.953 -6.012 16.531 1 34.44 90 LYS B O 1
ATOM 1370 N N . ARG B 1 91 ? -16.844 -4.07 15.82 1 23.77 91 ARG B N 1
ATOM 1371 C CA . ARG B 1 91 ? -16.469 -3.658 17.172 1 23.77 91 ARG B CA 1
ATOM 1372 C C . ARG B 1 91 ? -17.703 -3.453 18.047 1 23.77 91 ARG B C 1
ATOM 1374 O O . ARG B 1 91 ? -18.75 -3.021 17.547 1 23.77 91 ARG B O 1
#

Radius of gyration: 15.94 Å; Cα contacts (8 Å, |Δi|>4): 375; chains: 2; bounding box: 40×45×36 Å

InterPro domains:
  IPR002912 ACT doma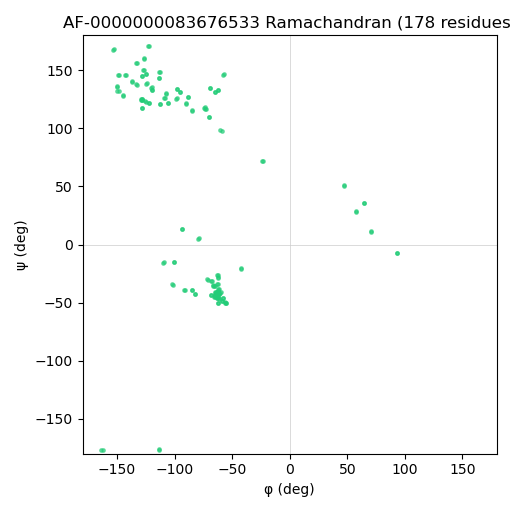in [PF01842] (15-68)
  IPR002912 ACT domain [PS51671] (14-91)
  IPR040217 ACT domain-containing protein ACR1-12 [PTHR31096] (11-85)
  IPR045865 ACT-like domain [SSF55021] (9-79)

Nearest PDB structures (foldseek):
  3k5p-assembly1_A  TM=8.669E-01  e=1.453E-03  Brucella abortus 2308
  1sc6-assembly1_A  TM=7.755E-01  e=1.140E-03  Escherichia coli
  1sc6-assembly1_C  TM=7.897E-01  e=1.543E-03  Escherichia coli
  1sc6-assembly1_B  TM=7.861E-01  e=1.967E-03  Escherichia coli
  1yba-assembly1_C  TM=7.716E-01  e=3.196E-03  Escherichia coli

Foldseek 3Di:
DWDWDWDWDFQWIKIKIKAFQDPCLVVQLVVLCVVLQKDWPDKDWDDDPRMIIMITTIAHNVPSGYDDDPVSVVVSRVSNSCSRVCVPVPD/DWDWDWDWDFQWIKIKIKAFQDPCLVVQLVVLCVVLQKAWPDKDWDDDPRMIIMITTIAHNVPSGYDDDPVSVVVSRVSNSCSRVCVPVPD

Sequence (182 aa):
MRSVGVKQTMDYTAIELMGSDRPGLLSEVSAVLTNLKCNIVNAEVWTHNMRAAAVMHVTDEETSSAITDSQRLSLIKELLCNVLGGGNRKRMRSVGVKQTMDYTAIELMGSDRPGLLSEVSAVLTNLKCNIVNAEVWTHNMRAAAVMHVTDEETSSAITDSQRLSLIKELLCNVLGGGNRKR

Solvent-accessible surface area (backbone atoms only — not comparable to full-atom values): 9438 Å² total; per-residue (Å²): 124,66,48,72,44,79,45,73,49,87,64,29,22,37,36,36,39,34,20,68,52,54,90,47,50,68,16,51,53,39,40,54,40,31,76,70,44,34,34,74,43,32,34,41,38,44,50,55,94,63,26,30,37,35,42,32,33,25,19,28,57,87,75,65,28,31,63,76,53,64,67,59,52,51,50,52,47,52,55,49,47,46,60,49,57,47,81,65,54,77,120,123,65,47,71,46,81,44,73,50,85,65,29,21,38,34,38,41,34,20,66,53,52,89,48,49,67,16,50,53,38,39,53,41,31,75,69,43,34,35,74,44,32,34,42,37,42,49,55,94,64,25,29,36,34,43,33,33,26,20,28,56,87,76,67,28,32,63,75,53,65,67,58,52,51,49,53,46,52,53,50,46,46,60,50,58,47,80,65,57,78,119

Organism: NCBI:txid97028

pLDDT: mean 91.57, std 13.44, range [23.77, 98.38]

Secondary structure (DSSP, 8-state):
--EEEEEE-SS-EEEEEEEE--TTHHHHHHHHHHHTTEEEEEEEEEEETTEEEEEEEEEETTT-S----HHHHHHHHHHHHHHHHHTT---/--EEEEEE-SS-EEEEEEEE--TTHHHHHHHHHHHTTEEEEEEEEEEETTEEEEEEEEEETTT-S----HHHHHHHHHHHHHHHHHTT---